Protein AF-A0A9I9CQR6-F1 (afdb_monomer)

Solvent-accessible surface area (backbone atoms only — not comparable to full-atom values): 8183 Å² total; per-residue (Å²): 138,85,86,83,82,83,83,84,74,81,80,78,85,76,52,73,67,58,54,50,56,56,52,61,54,56,58,61,59,56,60,52,54,53,52,55,50,52,52,52,52,52,52,52,52,48,46,52,52,16,49,55,51,38,65,73,75,40,38,93,44,34,47,54,38,38,35,82,87,43,85,82,58,28,51,39,50,75,29,18,51,75,67,74,39,62,50,48,70,45,37,27,48,37,47,27,52,25,56,93,91,46,50,4,33,29,76,82,35,71,62,70,89,48,23,52,90,64,83,64,43,56,72,70,57,42,47,38,39,17,50,35,49,46,55,35,19,79,60,63,40,88,73,100

pLDDT: mean 86.42, std 18.12, range [43.66, 98.88]

Nearest PDB structures (foldseek):
  2dge-assembly1_A  TM=9.936E-01  e=7.779E-15  Arabidopsis thaliana
  2v07-assembly1_A  TM=9.996E-01  e=8.698E-15  Arabidopsis thaliana
  2ce1-assembly1_A  TM=1.000E+00  e=1.700E-14  Arabidopsis thaliana
  6tr1-assembly2_C  TM=9.571E-01  e=1.534E-06  Thermosynechococcus vestitus BP-1
  6tr1-assembly3_E  TM=9.722E-01  e=3.170E-06  Thermosynechococcus vestitus BP-1

Foldseek 3Di:
DDDDDDDDDDDDDDDPVVVVVVVVVVVVVVVVVVVVVVVVVVVVVLLVLLVVLCVVPPCVAQPLQQGPPDPLCGLACNSCVVVVNLDLVSQLVCCQANDDQGAHQHPPHDDPVSHDPDHHDYSVSSSSNSVNSNVCNVVVSPDD

Structure (mmCIF, N/CA/C/O backbone):
data_AF-A0A9I9CQR6-F1
#
_entry.id   AF-A0A9I9CQR6-F1
#
loop_
_ato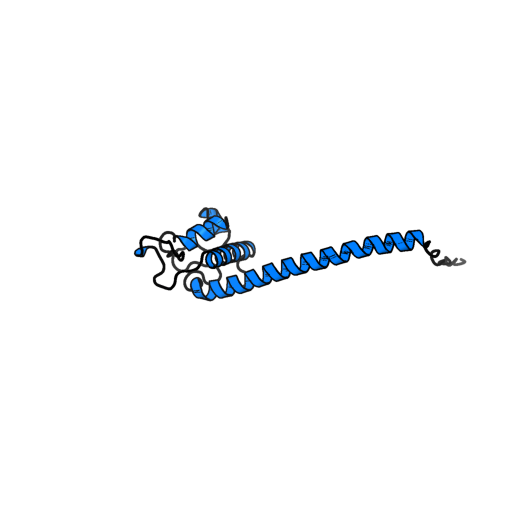m_site.group_PDB
_atom_site.id
_atom_site.type_symbol
_atom_site.label_atom_id
_atom_site.label_alt_id
_atom_site.label_comp_id
_atom_site.label_asym_id
_atom_site.label_entity_id
_atom_site.label_seq_id
_atom_site.pdbx_PDB_ins_code
_atom_site.Cartn_x
_atom_site.Cartn_y
_atom_site.Cartn_z
_atom_site.occupancy
_atom_site.B_iso_or_equiv
_atom_site.auth_seq_id
_atom_site.auth_comp_id
_atom_site.auth_asym_id
_atom_site.auth_atom_id
_atom_site.pdbx_PDB_model_num
ATOM 1 N N . LEU A 1 1 ? 52.864 -5.137 -58.389 1.00 47.22 1 LEU A N 1
ATOM 2 C CA . LEU A 1 1 ? 51.985 -4.360 -57.486 1.00 47.22 1 LEU A CA 1
ATOM 3 C C . LEU A 1 1 ? 52.789 -3.962 -56.247 1.00 47.22 1 LEU A C 1
ATOM 5 O O . LEU A 1 1 ? 53.250 -4.855 -55.551 1.00 47.22 1 LEU A O 1
ATOM 9 N N . ARG A 1 2 ? 53.049 -2.665 -56.019 1.00 43.66 2 ARG A N 1
ATOM 10 C CA . ARG A 1 2 ? 53.732 -2.158 -54.808 1.00 43.66 2 ARG A CA 1
ATOM 11 C C . ARG A 1 2 ? 52.672 -1.743 -53.781 1.00 43.66 2 ARG A C 1
ATOM 13 O O . ARG A 1 2 ? 51.800 -0.951 -54.118 1.00 43.66 2 ARG A O 1
ATOM 20 N N . LEU A 1 3 ? 52.752 -2.277 -52.564 1.00 49.69 3 LEU A N 1
ATOM 21 C CA . LEU A 1 3 ? 51.912 -1.891 -51.427 1.00 49.69 3 LEU A CA 1
ATOM 22 C C . LEU A 1 3 ? 52.499 -0.627 -50.780 1.00 49.69 3 LEU A C 1
ATOM 24 O O . LEU A 1 3 ? 53.641 -0.643 -50.327 1.00 49.69 3 LEU A O 1
ATOM 28 N N . THR A 1 4 ? 51.744 0.470 -50.748 1.00 53.31 4 THR A N 1
ATOM 29 C CA . THR A 1 4 ? 52.083 1.669 -49.967 1.00 53.31 4 THR A CA 1
ATOM 30 C C . THR A 1 4 ? 51.410 1.578 -48.600 1.00 53.31 4 THR A C 1
ATOM 32 O O . THR A 1 4 ? 50.183 1.590 -48.520 1.00 53.31 4 THR A O 1
ATOM 35 N N . HIS A 1 5 ? 52.193 1.487 -47.524 1.00 52.75 5 HIS A N 1
ATOM 36 C CA . HIS A 1 5 ? 51.677 1.610 -46.160 1.00 52.75 5 HIS A CA 1
ATOM 37 C C . HIS A 1 5 ? 51.469 3.091 -45.797 1.00 52.75 5 HIS A C 1
ATOM 39 O O . HIS A 1 5 ? 52.379 3.891 -46.028 1.00 52.75 5 HIS A O 1
ATOM 45 N N . PRO A 1 6 ? 50.319 3.481 -45.214 1.00 51.66 6 PRO A N 1
ATOM 46 C CA . PRO A 1 6 ? 50.132 4.826 -44.686 1.00 51.66 6 PRO A CA 1
ATOM 47 C C . PRO A 1 6 ? 50.901 4.986 -43.368 1.00 51.66 6 PRO A C 1
ATOM 49 O O . PRO A 1 6 ? 50.750 4.199 -42.433 1.00 51.66 6 PRO A O 1
ATOM 52 N N . THR A 1 7 ? 51.734 6.020 -43.288 1.00 57.84 7 THR A N 1
ATOM 53 C CA . THR A 1 7 ? 52.436 6.411 -42.065 1.00 57.84 7 THR A CA 1
ATOM 54 C C . THR A 1 7 ? 51.469 7.136 -41.128 1.00 57.84 7 THR A C 1
ATOM 56 O O . THR A 1 7 ? 51.116 8.296 -41.334 1.00 57.84 7 THR A O 1
ATOM 59 N N . ASN A 1 8 ? 51.032 6.449 -40.072 1.00 48.69 8 ASN A N 1
ATOM 60 C CA . ASN A 1 8 ? 50.253 7.051 -38.992 1.00 48.69 8 ASN A CA 1
ATOM 61 C C . ASN A 1 8 ? 51.148 8.008 -38.190 1.00 48.69 8 ASN A C 1
ATOM 63 O O . ASN A 1 8 ? 52.009 7.570 -37.428 1.00 48.69 8 ASN A O 1
ATOM 67 N N . HIS A 1 9 ? 50.961 9.315 -38.375 1.00 48.59 9 HIS A N 1
ATOM 68 C CA . HIS A 1 9 ? 51.584 10.328 -37.526 1.00 48.59 9 HIS A CA 1
ATOM 69 C C . HIS A 1 9 ? 50.781 10.487 -36.226 1.00 48.59 9 HIS A C 1
ATOM 71 O O . HIS A 1 9 ? 49.551 10.567 -36.279 1.00 48.59 9 HIS A O 1
ATOM 77 N N . PRO A 1 10 ? 51.440 10.564 -35.056 1.00 52.59 10 PRO A N 1
ATOM 78 C CA . PRO A 1 10 ? 50.753 10.860 -33.809 1.00 52.59 10 PRO A CA 1
ATOM 79 C C . PRO A 1 10 ? 50.180 12.289 -33.832 1.00 52.59 10 PRO A C 1
ATOM 81 O O . PRO A 1 10 ? 50.809 13.198 -34.384 1.00 52.59 10 PRO A O 1
ATOM 84 N N . PRO A 1 11 ? 49.000 12.520 -33.228 1.00 58.09 11 PRO A N 1
ATOM 85 C CA . PRO A 1 11 ? 48.399 13.846 -33.182 1.00 58.09 11 PRO A CA 1
ATOM 86 C C . PRO A 1 11 ? 49.268 14.820 -32.376 1.00 58.09 11 PRO A C 1
ATOM 88 O O . PRO A 1 11 ? 49.835 14.469 -31.339 1.00 58.09 11 PRO A O 1
ATOM 91 N N . ALA A 1 12 ? 49.340 16.065 -32.850 1.00 61.25 12 ALA A N 1
ATOM 92 C CA . ALA A 1 12 ? 50.109 17.133 -32.221 1.00 61.25 12 ALA A CA 1
ATOM 93 C C . ALA A 1 12 ? 49.695 17.367 -30.749 1.00 61.25 12 ALA A C 1
ATOM 95 O O . ALA A 1 12 ? 48.508 17.261 -30.407 1.00 61.25 12 ALA A O 1
ATOM 96 N N . PRO A 1 13 ? 50.642 17.721 -29.857 1.00 58.56 13 PRO A N 1
ATOM 97 C CA . PRO A 1 13 ? 50.339 17.976 -28.455 1.00 58.56 13 PRO A CA 1
ATOM 98 C C . PRO A 1 13 ? 49.405 19.186 -28.311 1.00 58.56 13 PRO A C 1
ATOM 100 O O . PRO A 1 13 ? 49.714 20.294 -28.745 1.00 58.56 13 PRO A O 1
ATOM 103 N N . LYS A 1 14 ? 48.245 18.969 -27.678 1.00 62.75 14 LYS A N 1
ATOM 104 C CA . LYS A 1 14 ? 47.241 20.017 -27.430 1.00 62.75 14 LYS A CA 1
ATOM 105 C C . LYS A 1 14 ? 47.836 21.151 -26.587 1.00 62.75 14 LYS A C 1
ATOM 107 O O . LYS A 1 14 ? 48.503 20.897 -25.580 1.00 62.75 14 LYS A O 1
ATOM 112 N N . SER A 1 15 ? 47.537 22.391 -26.972 1.00 60.47 15 SER A N 1
ATOM 113 C CA . SER A 1 15 ? 48.028 23.606 -26.306 1.00 60.47 15 SER A CA 1
ATOM 114 C C . SER A 1 15 ? 47.642 23.666 -24.818 1.00 60.47 15 SER A C 1
ATOM 116 O O . SER A 1 15 ? 46.636 23.090 -24.392 1.00 60.47 15 SER A O 1
ATOM 118 N N . GLN A 1 16 ? 48.411 24.402 -24.003 1.00 66.62 16 GLN A N 1
ATOM 119 C CA . GLN A 1 16 ? 48.109 24.586 -22.572 1.00 66.62 16 GLN A CA 1
ATOM 120 C C . GLN A 1 16 ? 46.698 25.156 -22.326 1.00 66.62 16 GLN A C 1
ATOM 122 O O . GLN A 1 16 ? 46.048 24.773 -21.352 1.00 66.62 16 GLN A O 1
ATOM 127 N N . LYS A 1 17 ? 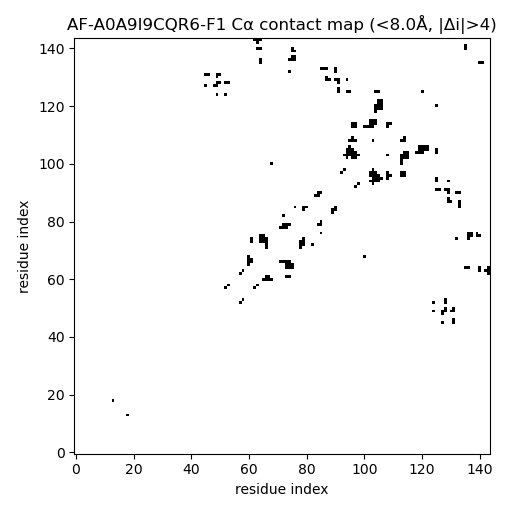46.190 26.008 -23.229 1.00 65.75 17 LYS A N 1
ATOM 128 C CA . LYS A 1 17 ? 44.830 26.565 -23.157 1.00 65.75 17 LYS A CA 1
ATOM 129 C C . LYS A 1 17 ? 43.759 25.492 -23.405 1.00 65.75 17 LYS A C 1
ATOM 131 O O . LYS A 1 17 ? 42.856 25.348 -22.586 1.00 65.75 17 LYS A O 1
ATOM 136 N N . GLN A 1 18 ? 43.934 24.646 -24.427 1.00 58.72 18 GLN A N 1
ATOM 137 C CA . GLN A 1 18 ? 43.050 23.493 -24.679 1.00 58.72 18 GLN A CA 1
ATOM 138 C C . GLN A 1 18 ? 43.095 22.448 -23.557 1.00 58.72 18 GLN A C 1
ATOM 140 O O . GLN A 1 18 ? 42.084 21.816 -23.257 1.00 58.72 18 GLN A O 1
ATOM 145 N N . ARG A 1 19 ? 44.249 22.264 -22.903 1.00 58.41 19 ARG A N 1
ATOM 146 C CA . ARG A 1 19 ? 44.371 21.381 -21.731 1.00 58.41 19 ARG A CA 1
ATOM 147 C C . ARG A 1 19 ? 43.596 21.908 -20.518 1.00 58.41 19 ARG A C 1
ATOM 149 O O . ARG A 1 19 ? 43.051 21.103 -19.767 1.00 58.41 19 ARG A O 1
ATOM 156 N N . ARG A 1 20 ? 43.530 23.231 -20.325 1.00 60.09 20 ARG A N 1
ATOM 157 C CA . ARG A 1 20 ? 42.743 23.859 -19.247 1.00 60.09 20 ARG A CA 1
ATOM 158 C C . ARG A 1 20 ? 41.234 23.762 -19.491 1.00 60.09 20 ARG A C 1
ATOM 160 O O . ARG A 1 20 ? 40.509 23.433 -18.557 1.00 60.09 20 ARG A O 1
ATOM 167 N N . GLU A 1 21 ? 40.775 23.957 -20.726 1.00 54.81 21 GLU A N 1
ATOM 168 C CA . GLU A 1 21 ? 39.355 23.805 -21.090 1.00 54.81 21 GLU A CA 1
ATOM 169 C C . GLU A 1 21 ? 38.859 22.353 -20.989 1.00 54.81 21 GLU A C 1
ATOM 171 O O . GLU A 1 21 ? 37.752 22.126 -20.503 1.00 54.81 21 GLU A O 1
ATOM 176 N N . LEU A 1 22 ? 39.678 21.356 -21.360 1.00 55.91 22 LEU A N 1
ATOM 177 C CA . LEU A 1 22 ? 39.333 19.939 -21.156 1.00 55.91 22 LEU A CA 1
ATOM 178 C C . LEU A 1 22 ? 39.236 19.565 -19.666 1.00 55.91 22 LEU A C 1
ATOM 180 O O . LEU A 1 22 ? 38.364 18.784 -19.299 1.00 55.91 22 LEU A O 1
ATOM 184 N N . ARG A 1 23 ? 40.089 20.137 -18.802 1.00 56.31 23 ARG A N 1
ATOM 185 C CA . ARG A 1 23 ? 40.026 19.909 -17.345 1.00 56.31 23 ARG A CA 1
ATOM 186 C C . ARG A 1 23 ? 38.784 20.530 -16.700 1.00 56.31 23 ARG A C 1
ATOM 188 O O . ARG A 1 23 ? 38.200 19.903 -15.834 1.00 56.31 23 ARG A O 1
ATOM 195 N N . HIS A 1 24 ? 38.356 21.721 -17.127 1.00 50.12 24 HIS A N 1
ATOM 196 C CA . HIS A 1 24 ? 37.123 22.340 -16.609 1.00 50.12 24 HIS A CA 1
ATOM 197 C C . HIS A 1 24 ? 35.845 21.628 -17.070 1.00 50.12 24 HIS A C 1
ATOM 199 O O . HIS A 1 24 ? 34.846 21.663 -16.360 1.00 50.12 24 HIS A O 1
ATOM 205 N N . ARG A 1 25 ? 35.857 20.988 -18.248 1.00 54.00 25 ARG A N 1
ATOM 206 C CA . ARG A 1 25 ? 34.730 20.156 -18.693 1.00 54.00 25 ARG A CA 1
ATOM 207 C C . ARG A 1 25 ? 34.599 18.881 -17.854 1.00 54.00 25 ARG A C 1
ATOM 209 O O . ARG A 1 25 ? 33.497 18.618 -17.412 1.00 54.00 25 ARG A O 1
ATOM 216 N N . GLY A 1 26 ? 35.705 18.198 -17.541 1.00 47.97 26 GLY A N 1
ATOM 217 C CA . GLY A 1 26 ? 35.675 16.961 -16.747 1.00 47.97 26 GLY A CA 1
ATOM 218 C C . GLY A 1 26 ? 35.287 17.120 -15.269 1.00 47.97 26 GLY A C 1
ATOM 219 O O . GLY A 1 26 ? 34.770 16.179 -14.691 1.00 47.97 26 GLY A O 1
ATOM 220 N N . ILE A 1 27 ? 35.479 18.296 -14.653 1.00 50.56 27 ILE A N 1
ATOM 221 C CA . ILE A 1 27 ? 35.089 18.520 -13.243 1.00 50.56 27 ILE A CA 1
ATOM 222 C C . ILE A 1 27 ? 33.560 18.612 -13.073 1.00 50.56 27 ILE A C 1
ATOM 224 O O . ILE A 1 27 ? 33.041 18.231 -12.032 1.00 50.56 27 ILE A O 1
ATOM 228 N N . ARG A 1 28 ? 32.822 19.067 -14.096 1.00 53.34 28 ARG A N 1
ATOM 229 C CA . ARG A 1 28 ? 31.353 19.182 -14.022 1.00 53.34 28 ARG A CA 1
ATOM 230 C C . ARG A 1 28 ? 30.625 17.841 -14.137 1.00 53.34 28 ARG A C 1
ATOM 232 O O . ARG A 1 28 ? 29.498 17.744 -13.678 1.00 53.34 28 ARG A O 1
ATOM 239 N N . ASP A 1 29 ? 31.270 16.829 -14.710 1.00 52.22 29 ASP A N 1
ATOM 240 C CA . ASP A 1 29 ? 30.678 15.500 -14.900 1.00 52.22 29 ASP A CA 1
ATOM 241 C C . ASP A 1 29 ? 30.744 14.640 -13.612 1.00 52.22 29 ASP A C 1
ATOM 243 O O . ASP A 1 29 ? 29.971 13.699 -13.443 1.00 52.22 29 ASP A O 1
ATOM 247 N N . GLU A 1 30 ? 31.643 14.964 -12.672 1.00 51.22 30 GLU A N 1
ATOM 248 C CA . GLU A 1 30 ? 31.910 14.153 -11.468 1.00 51.22 30 GLU A CA 1
ATOM 249 C C . GLU A 1 30 ? 31.033 14.549 -10.257 1.00 51.22 30 GLU A C 1
ATOM 251 O O . GLU A 1 30 ? 30.645 13.696 -9.450 1.00 51.22 30 GLU A O 1
ATOM 256 N N . GLU A 1 31 ? 30.641 15.825 -10.159 1.00 53.47 31 GLU A N 1
ATOM 257 C CA . GLU A 1 31 ? 29.689 16.305 -9.141 1.00 53.47 31 GLU A CA 1
ATOM 258 C C . GLU A 1 31 ? 28.248 15.838 -9.425 1.00 53.47 31 GLU A C 1
ATOM 260 O O . GLU A 1 31 ? 27.516 15.480 -8.499 1.00 53.47 31 GLU A O 1
ATOM 265 N N . ASP A 1 32 ? 27.861 15.744 -10.701 1.00 61.50 32 ASP A N 1
ATOM 266 C CA . ASP A 1 32 ? 26.522 15.310 -11.129 1.00 61.50 32 ASP A CA 1
ATOM 267 C C . ASP A 1 32 ? 26.313 13.796 -10.907 1.00 61.50 32 ASP A C 1
ATOM 269 O O . ASP A 1 32 ? 25.289 13.350 -10.383 1.00 61.50 32 ASP A O 1
ATOM 273 N N . ALA A 1 33 ? 27.349 12.989 -11.168 1.00 63.31 33 ALA A N 1
ATOM 274 C CA . ALA A 1 33 ? 27.343 11.551 -10.891 1.00 63.31 33 ALA A CA 1
ATOM 275 C C . ALA A 1 33 ? 27.247 11.227 -9.386 1.00 63.31 33 ALA A C 1
ATOM 277 O O . ALA A 1 33 ? 26.627 10.232 -8.995 1.00 63.31 33 ALA A O 1
ATOM 278 N N . THR A 1 34 ? 27.832 12.069 -8.528 1.00 76.31 34 THR A N 1
ATOM 279 C CA . THR A 1 34 ? 27.760 11.916 -7.065 1.00 76.31 34 THR A CA 1
ATOM 280 C C . THR A 1 34 ? 26.350 12.211 -6.542 1.00 76.31 34 THR A C 1
ATOM 282 O O . THR A 1 34 ? 25.837 11.471 -5.698 1.00 76.31 34 THR A O 1
ATOM 285 N N . SER A 1 35 ? 25.693 13.238 -7.087 1.00 80.88 35 SER A N 1
ATOM 286 C CA . SER A 1 35 ? 24.308 13.599 -6.756 1.00 80.88 35 SER A CA 1
ATOM 287 C C . SER A 1 35 ? 23.310 12.521 -7.194 1.00 80.88 35 SER A C 1
ATOM 289 O O . SER A 1 35 ? 22.504 12.045 -6.387 1.00 80.88 35 SER A O 1
ATOM 291 N N . LEU A 1 36 ? 23.430 12.041 -8.438 1.00 79.00 36 LEU A N 1
ATOM 292 C CA . LEU A 1 36 ? 22.563 10.993 -8.982 1.00 79.00 36 LEU A CA 1
ATOM 293 C C . LEU A 1 36 ? 22.668 9.688 -8.178 1.00 79.00 36 LEU A C 1
ATOM 295 O O . LEU A 1 36 ? 21.671 9.018 -7.917 1.00 79.00 36 LEU A O 1
ATOM 299 N N . ARG A 1 37 ? 23.875 9.343 -7.718 1.00 86.69 37 ARG A N 1
ATOM 300 C CA . ARG A 1 37 ? 24.106 8.151 -6.897 1.00 86.69 37 ARG A CA 1
ATOM 301 C C . ARG A 1 37 ? 23.479 8.259 -5.507 1.00 86.69 37 ARG A C 1
ATOM 303 O O . ARG A 1 37 ? 22.975 7.261 -5.006 1.00 86.69 37 ARG A O 1
ATOM 310 N N . CYS A 1 38 ? 23.476 9.444 -4.900 1.00 86.19 38 CYS A N 1
ATOM 311 C CA . CYS A 1 38 ? 22.802 9.671 -3.621 1.00 86.19 38 CYS A CA 1
ATOM 312 C C . CYS A 1 38 ? 21.278 9.503 -3.752 1.00 86.19 38 CYS A C 1
ATOM 314 O O . CYS A 1 38 ? 20.663 8.840 -2.918 1.00 86.19 38 CYS A O 1
ATOM 316 N N . LEU A 1 39 ? 20.689 10.026 -4.837 1.00 84.44 39 LEU A N 1
ATOM 317 C CA . LEU A 1 39 ? 19.257 9.889 -5.121 1.00 84.44 39 LEU A CA 1
ATOM 318 C C . LEU A 1 39 ? 18.845 8.418 -5.276 1.00 84.44 39 LEU A C 1
ATOM 320 O O . LEU A 1 39 ? 17.890 7.978 -4.642 1.00 84.44 39 LEU A O 1
ATOM 324 N N . VAL A 1 40 ? 19.602 7.648 -6.062 1.00 86.31 40 VAL A N 1
ATOM 325 C CA . VAL A 1 40 ? 19.337 6.214 -6.258 1.00 86.31 40 VAL A CA 1
ATOM 326 C C . VAL A 1 40 ? 19.429 5.456 -4.933 1.00 86.31 40 VAL A C 1
ATOM 328 O O . VAL A 1 40 ? 18.558 4.648 -4.637 1.00 86.31 40 VAL A O 1
ATOM 331 N N . LEU A 1 41 ? 20.440 5.738 -4.103 1.00 87.50 41 LEU A N 1
ATOM 332 C CA . LEU A 1 41 ? 20.581 5.098 -2.788 1.00 87.50 41 LEU A CA 1
ATOM 333 C C . LEU A 1 41 ? 19.425 5.439 -1.835 1.00 87.50 41 LEU A C 1
ATOM 335 O O . LEU A 1 41 ? 18.997 4.591 -1.048 1.00 87.50 41 LEU A O 1
ATOM 339 N N . ALA A 1 42 ? 18.924 6.674 -1.883 1.00 86.44 42 ALA A N 1
ATOM 340 C CA . ALA A 1 42 ? 17.770 7.080 -1.091 1.00 86.44 42 ALA A CA 1
ATOM 341 C C . ALA A 1 42 ? 16.513 6.311 -1.526 1.00 86.44 42 ALA A C 1
ATOM 343 O O . ALA A 1 42 ? 15.853 5.708 -0.682 1.00 86.44 42 ALA A O 1
ATOM 344 N N . GLU A 1 43 ? 16.241 6.242 -2.831 1.00 87.25 43 GLU A N 1
ATOM 345 C CA . GLU A 1 43 ? 15.092 5.509 -3.372 1.00 87.25 43 GLU A CA 1
ATOM 346 C C . GLU A 1 43 ? 15.176 4.005 -3.072 1.00 87.25 43 GLU A C 1
ATOM 348 O O . GLU A 1 43 ? 14.186 3.408 -2.650 1.00 87.25 43 GLU A O 1
ATOM 353 N N . THR A 1 44 ? 16.353 3.380 -3.209 1.00 89.75 44 THR A N 1
ATOM 354 C CA . THR A 1 44 ? 16.519 1.960 -2.853 1.00 89.75 44 THR A CA 1
ATOM 355 C C . THR A 1 44 ? 16.241 1.725 -1.374 1.00 89.75 44 THR A C 1
ATOM 357 O O . THR A 1 44 ? 15.545 0.776 -1.026 1.00 89.75 44 THR A O 1
ATOM 360 N N . THR A 1 45 ? 16.717 2.622 -0.509 1.00 92.19 45 THR A N 1
ATOM 361 C CA . THR A 1 45 ? 16.477 2.540 0.936 1.00 92.19 45 THR A CA 1
ATOM 362 C C . THR A 1 45 ? 14.987 2.683 1.264 1.00 92.19 45 THR A C 1
ATOM 364 O O . THR A 1 45 ? 14.477 1.994 2.147 1.00 92.19 45 THR A O 1
ATOM 367 N N . GLU A 1 46 ? 14.267 3.567 0.572 1.00 91.50 46 GLU A N 1
ATOM 368 C CA . GLU A 1 46 ? 12.816 3.706 0.725 1.00 91.50 46 GLU A CA 1
ATOM 369 C C . GLU A 1 46 ? 12.073 2.452 0.253 1.00 91.50 46 GLU A C 1
ATOM 371 O O . GLU A 1 46 ? 11.195 1.969 0.964 1.00 91.50 46 GLU A O 1
ATOM 376 N N . ILE A 1 47 ? 12.451 1.873 -0.890 1.00 92.81 47 ILE A N 1
ATOM 377 C CA . ILE A 1 47 ? 11.852 0.626 -1.390 1.00 92.81 47 ILE A CA 1
ATOM 378 C C . ILE A 1 47 ? 12.078 -0.524 -0.397 1.00 92.81 47 ILE A C 1
ATOM 380 O O . ILE A 1 47 ? 11.143 -1.271 -0.114 1.00 92.81 47 ILE A O 1
ATOM 384 N N . GLU A 1 48 ? 13.280 -0.655 0.169 1.00 94.94 48 GLU A N 1
ATOM 385 C CA . GLU A 1 48 ? 13.599 -1.682 1.172 1.00 94.94 48 GLU A CA 1
ATOM 386 C C . GLU A 1 48 ? 12.763 -1.522 2.447 1.00 94.94 48 GLU A C 1
ATOM 388 O O . GLU A 1 48 ? 12.160 -2.486 2.927 1.00 94.94 48 GLU A O 1
ATOM 393 N N . ARG A 1 49 ? 12.679 -0.298 2.986 1.00 96.88 49 ARG A N 1
ATOM 394 C CA . ARG A 1 49 ? 11.859 -0.011 4.174 1.00 96.88 49 ARG A CA 1
ATOM 395 C C . ARG A 1 49 ? 10.371 -0.212 3.894 1.00 96.88 49 ARG A C 1
ATOM 397 O O . ARG A 1 49 ? 9.675 -0.792 4.724 1.00 96.88 49 ARG A O 1
ATOM 404 N N . GLY A 1 50 ? 9.897 0.236 2.733 1.00 97.31 50 GLY A N 1
ATOM 405 C CA . GLY A 1 50 ? 8.517 0.057 2.290 1.00 97.31 50 GLY A CA 1
ATOM 406 C C . GLY A 1 50 ? 8.157 -1.417 2.151 1.00 97.31 50 GLY A C 1
ATOM 407 O O . GLY A 1 50 ? 7.116 -1.833 2.648 1.00 97.31 50 GLY A O 1
ATOM 408 N N . GLY A 1 51 ? 9.055 -2.226 1.584 1.00 97.31 51 GLY A N 1
ATOM 409 C CA . GLY A 1 51 ? 8.883 -3.674 1.485 1.00 97.31 51 GLY A CA 1
ATOM 410 C C . GLY A 1 51 ? 8.848 -4.367 2.846 1.00 97.31 51 GLY A C 1
ATOM 411 O O . GLY A 1 51 ? 7.970 -5.192 3.090 1.00 97.31 51 GLY A O 1
ATOM 412 N N . ALA A 1 52 ? 9.744 -4.003 3.768 1.00 97.62 52 ALA A N 1
ATOM 413 C CA . ALA A 1 52 ? 9.729 -4.542 5.129 1.00 97.62 52 ALA A CA 1
ATOM 414 C C . ALA A 1 52 ? 8.418 -4.211 5.865 1.00 97.62 52 ALA A C 1
ATOM 416 O O . ALA A 1 52 ? 7.813 -5.087 6.486 1.00 97.62 52 ALA A O 1
ATOM 417 N N . LEU A 1 53 ? 7.947 -2.968 5.747 1.00 97.94 53 LEU A N 1
ATOM 418 C CA . LEU A 1 53 ? 6.690 -2.530 6.349 1.00 97.94 53 LEU A CA 1
ATOM 419 C C . LEU A 1 53 ? 5.473 -3.208 5.696 1.00 97.94 53 LEU A C 1
ATOM 421 O O . LEU A 1 53 ? 4.557 -3.644 6.395 1.00 97.94 53 LEU A O 1
ATOM 425 N N . PHE A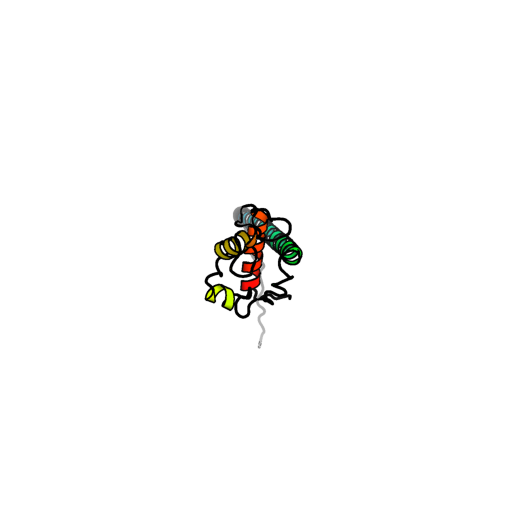 1 54 ? 5.482 -3.370 4.371 1.00 98.38 54 PHE A N 1
ATOM 426 C CA . PHE A 1 54 ? 4.439 -4.085 3.631 1.00 98.38 54 PHE A CA 1
ATOM 427 C C . PHE A 1 54 ? 4.352 -5.555 4.066 1.00 98.38 54 PHE A C 1
ATOM 429 O O . PHE A 1 54 ? 3.259 -6.060 4.331 1.00 98.38 54 PHE A O 1
ATOM 436 N N . ASN A 1 55 ? 5.499 -6.216 4.244 1.00 97.06 55 ASN A N 1
ATOM 437 C CA . ASN A 1 55 ? 5.582 -7.582 4.770 1.00 97.06 55 ASN A CA 1
ATOM 438 C C . ASN A 1 55 ? 5.044 -7.711 6.198 1.00 97.06 55 ASN A C 1
ATOM 440 O O . ASN A 1 55 ? 4.520 -8.755 6.572 1.00 97.06 55 ASN A O 1
ATOM 444 N N . GLN A 1 56 ? 5.141 -6.661 7.008 1.00 96.75 56 GLN A N 1
ATOM 445 C CA . GLN A 1 56 ? 4.605 -6.683 8.364 1.00 96.75 56 GLN A CA 1
ATOM 446 C C . GLN A 1 56 ? 3.089 -6.444 8.405 1.00 96.75 56 GLN A C 1
ATOM 448 O O . GLN A 1 56 ? 2.397 -7.039 9.234 1.00 96.75 56 GLN A O 1
ATOM 453 N N . ALA A 1 57 ? 2.571 -5.555 7.554 1.00 97.62 57 ALA A N 1
ATOM 454 C CA . ALA A 1 57 ? 1.217 -5.017 7.700 1.00 97.62 57 ALA A CA 1
ATOM 455 C C . ALA A 1 57 ? 0.210 -5.497 6.639 1.00 97.62 57 ALA A C 1
ATOM 457 O O . ALA A 1 57 ? -0.993 -5.500 6.906 1.00 97.62 57 ALA A O 1
ATOM 458 N N . CYS A 1 58 ? 0.666 -5.880 5.444 1.00 98.31 58 CYS A N 1
ATOM 459 C CA . CYS A 1 58 ? -0.191 -5.962 4.255 1.00 98.31 58 CYS A CA 1
ATOM 460 C C . CYS A 1 58 ? -0.296 -7.372 3.659 1.00 98.31 58 CYS A C 1
ATOM 462 O O . CYS A 1 58 ? -1.360 -7.733 3.145 1.00 98.31 58 CYS A O 1
ATOM 464 N N . ILE A 1 59 ? 0.758 -8.191 3.752 1.00 97.38 59 ILE A N 1
ATOM 465 C CA . ILE A 1 59 ? 0.822 -9.505 3.073 1.00 97.38 59 ILE A CA 1
ATOM 466 C C . ILE A 1 59 ? -0.254 -10.488 3.532 1.00 97.38 59 ILE A C 1
ATOM 468 O O . ILE A 1 59 ? -0.669 -11.346 2.765 1.00 97.38 59 ILE A O 1
ATOM 472 N N . GLY A 1 60 ? -0.799 -10.317 4.740 1.00 97.06 60 GLY A N 1
ATOM 473 C CA . GLY A 1 60 ? -1.913 -11.142 5.211 1.00 97.06 60 GLY A CA 1
ATOM 474 C C . GLY A 1 60 ? -3.149 -11.071 4.305 1.00 97.06 60 GLY A C 1
ATOM 475 O O . GLY A 1 60 ? -3.988 -11.963 4.365 1.00 97.06 60 GLY A O 1
ATOM 476 N N . CYS A 1 61 ? -3.278 -10.029 3.476 1.00 98.50 61 CYS A N 1
ATOM 477 C CA . CYS A 1 61 ? -4.329 -9.913 2.462 1.00 98.50 61 CYS A CA 1
ATOM 478 C C . CYS A 1 61 ? -3.795 -9.715 1.036 1.00 98.50 61 CYS A C 1
ATOM 480 O O . CYS A 1 61 ? -4.468 -10.125 0.088 1.00 98.50 61 CYS A O 1
ATOM 482 N N . HIS A 1 62 ? -2.625 -9.088 0.891 1.00 98.50 62 HIS A N 1
ATOM 483 C CA . HIS A 1 62 ? -2.070 -8.607 -0.378 1.00 9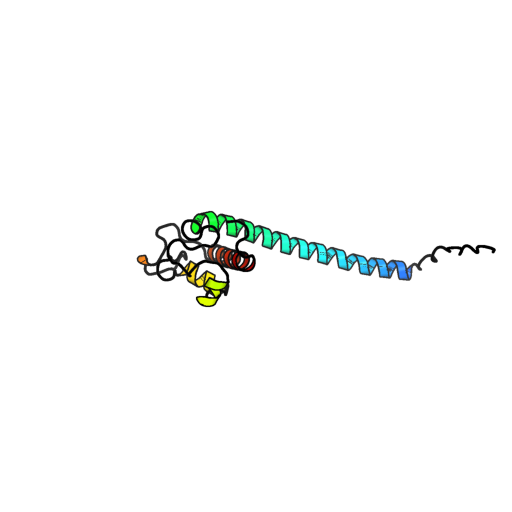8.50 62 HIS A CA 1
ATOM 484 C C . HIS A 1 62 ? -0.723 -9.245 -0.743 1.00 98.50 62 HIS A C 1
ATOM 486 O O . HIS A 1 62 ? 0.130 -8.601 -1.353 1.00 98.50 62 HIS A O 1
ATOM 492 N N . ASP A 1 63 ? -0.527 -10.503 -0.355 1.00 97.19 63 ASP A N 1
ATOM 493 C CA . ASP A 1 63 ? 0.651 -11.289 -0.724 1.00 97.19 63 ASP A CA 1
ATOM 494 C C . ASP A 1 63 ? 0.894 -11.275 -2.243 1.00 97.19 63 ASP A C 1
ATOM 496 O O . ASP A 1 63 ? -0.058 -11.386 -3.027 1.00 97.19 63 ASP A O 1
ATOM 500 N N . GLY A 1 64 ? 2.143 -11.052 -2.658 1.00 96.50 64 GLY A N 1
ATOM 501 C CA . GLY A 1 64 ? 2.528 -10.883 -4.066 1.00 96.50 64 GLY A CA 1
ATOM 502 C C . GLY A 1 64 ? 1.716 -9.857 -4.871 1.00 96.50 64 GLY A C 1
ATOM 503 O O . GLY A 1 64 ? 1.566 -10.006 -6.082 1.00 96.50 64 GLY A O 1
ATOM 504 N N . GLY A 1 65 ? 1.134 -8.847 -4.214 1.00 98.06 65 GLY A N 1
ATOM 505 C CA . GLY A 1 65 ? 0.267 -7.851 -4.853 1.00 98.06 65 GLY A CA 1
ATOM 506 C C . GLY A 1 65 ? -1.170 -8.318 -5.094 1.00 98.06 65 GLY A C 1
ATOM 507 O O . GLY A 1 65 ? -1.964 -7.592 -5.692 1.00 98.06 65 GLY A O 1
ATOM 508 N N . GLY A 1 66 ? -1.541 -9.514 -4.637 1.00 98.31 66 GLY A N 1
ATOM 509 C CA . GLY A 1 66 ? -2.881 -10.072 -4.784 1.00 98.31 66 GLY A CA 1
ATOM 510 C C . GLY A 1 66 ? -3.938 -9.415 -3.889 1.00 98.31 66 GLY A C 1
ATOM 511 O O . GLY A 1 66 ? -3.748 -8.350 -3.303 1.00 98.31 66 GLY A O 1
ATOM 512 N N . ASN A 1 67 ? -5.100 -10.062 -3.794 1.00 98.56 67 ASN A N 1
ATOM 513 C CA . ASN A 1 67 ? -6.123 -9.753 -2.795 1.00 98.56 67 ASN A CA 1
ATOM 514 C C . ASN A 1 67 ? -6.943 -11.014 -2.494 1.00 98.56 67 ASN A C 1
ATOM 516 O O . ASN A 1 67 ? -7.805 -11.403 -3.285 1.00 98.56 67 ASN A O 1
ATOM 520 N N . ILE A 1 68 ? -6.692 -11.647 -1.347 1.00 98.19 68 ILE A N 1
ATOM 521 C CA . ILE A 1 68 ? -7.378 -12.898 -0.967 1.00 98.19 68 ILE A CA 1
ATOM 522 C C . ILE A 1 68 ? -8.843 -12.680 -0.556 1.00 98.19 68 ILE A C 1
ATOM 524 O O . ILE A 1 68 ? -9.623 -13.627 -0.480 1.00 98.19 68 ILE A O 1
ATOM 528 N N . ILE A 1 69 ? -9.223 -11.436 -0.256 1.00 98.00 69 ILE A N 1
ATOM 529 C CA . ILE A 1 69 ? -10.539 -11.083 0.281 1.00 98.00 69 ILE A CA 1
ATOM 530 C C . ILE A 1 69 ? -11.505 -10.713 -0.846 1.00 98.00 69 ILE A C 1
ATOM 532 O O . ILE A 1 69 ? -12.680 -11.099 -0.809 1.00 98.00 69 ILE A O 1
ATOM 536 N N . GLN A 1 70 ? -11.043 -9.942 -1.832 1.00 97.25 70 GLN A N 1
ATOM 537 C CA . GLN A 1 70 ? -11.867 -9.383 -2.899 1.00 97.25 70 GLN A CA 1
ATOM 538 C C . GLN A 1 70 ? -11.213 -9.555 -4.280 1.00 97.25 70 GLN A C 1
ATOM 540 O O . GLN A 1 70 ? -10.302 -8.799 -4.626 1.00 97.25 70 GLN A O 1
ATOM 545 N N . PRO A 1 71 ? -11.723 -10.486 -5.108 1.00 96.62 71 PRO A N 1
ATOM 546 C CA . PRO A 1 71 ? -11.320 -10.598 -6.506 1.00 96.62 71 PRO A CA 1
ATOM 547 C C . PRO A 1 71 ? -11.532 -9.284 -7.272 1.00 96.62 71 PRO A C 1
ATOM 549 O O . PRO A 1 71 ? -12.532 -8.594 -7.069 1.00 96.62 71 PRO A O 1
ATOM 552 N N . GLY A 1 72 ? -10.593 -8.943 -8.157 1.00 97.50 72 GLY A N 1
ATOM 553 C CA . GLY A 1 72 ? -10.641 -7.721 -8.968 1.00 97.50 72 GLY A CA 1
ATOM 554 C C . GLY A 1 72 ? -10.307 -6.423 -8.217 1.00 97.50 72 GLY A C 1
ATOM 555 O O . GLY A 1 72 ? -10.537 -5.339 -8.762 1.00 97.50 72 GLY A O 1
ATOM 556 N N . ALA A 1 73 ? -9.802 -6.525 -6.985 1.00 98.44 73 ALA A N 1
ATOM 557 C CA . ALA A 1 73 ? -9.257 -5.421 -6.196 1.00 98.44 73 ALA A CA 1
ATOM 558 C C . ALA A 1 73 ? -7.822 -5.735 -5.730 1.00 98.44 73 ALA A C 1
ATOM 560 O O . ALA A 1 73 ? -7.481 -5.534 -4.562 1.00 98.44 73 ALA A O 1
ATOM 561 N N . THR A 1 74 ? -7.008 -6.306 -6.620 1.00 98.69 74 THR A N 1
ATOM 562 C CA . THR A 1 74 ? -5.578 -6.536 -6.371 1.00 98.69 74 THR A CA 1
ATOM 563 C C . THR A 1 74 ? -4.784 -5.227 -6.426 1.00 98.69 74 THR A C 1
ATOM 565 O O . THR A 1 74 ? -5.323 -4.173 -6.767 1.00 98.69 74 THR A O 1
ATOM 568 N N . LEU A 1 75 ? -3.499 -5.292 -6.081 1.00 98.62 75 LEU A N 1
ATOM 569 C CA . LEU A 1 75 ? -2.558 -4.175 -6.167 1.00 98.62 75 LEU A CA 1
ATOM 570 C C . LEU A 1 75 ? -1.790 -4.150 -7.503 1.00 98.62 75 LEU A C 1
ATOM 572 O O . LEU A 1 75 ? -0.765 -3.479 -7.611 1.00 98.62 75 LEU A O 1
ATOM 576 N N . PHE A 1 76 ? -2.246 -4.887 -8.519 1.00 98.44 76 PHE A N 1
ATOM 577 C CA . PHE A 1 76 ? -1.722 -4.789 -9.885 1.00 98.44 76 PHE A CA 1
ATOM 578 C C . PHE A 1 76 ? -2.309 -3.564 -10.600 1.00 98.44 76 PHE A C 1
ATOM 580 O O . PHE A 1 76 ? -3.473 -3.220 -10.380 1.00 98.44 76 PHE A O 1
ATOM 587 N N . SER A 1 77 ? -1.542 -2.935 -11.501 1.00 98.44 77 SER A N 1
ATOM 588 C CA . SER A 1 77 ? -1.936 -1.675 -12.159 1.00 98.44 77 SER A CA 1
ATOM 589 C C . SER A 1 77 ? -3.311 -1.733 -12.825 1.00 98.44 77 SER A C 1
ATOM 591 O O . SER A 1 77 ? -4.111 -0.824 -12.650 1.00 98.44 77 SER A O 1
ATOM 593 N N . SER A 1 78 ? -3.647 -2.839 -13.496 1.00 98.25 78 SER A N 1
ATOM 594 C CA . SER A 1 78 ? -4.947 -3.003 -14.161 1.00 98.25 78 SER A CA 1
ATOM 595 C C . SER A 1 78 ? -6.145 -2.968 -13.203 1.00 98.25 78 SER A C 1
ATOM 597 O O . SER A 1 78 ? -7.233 -2.524 -13.579 1.00 98.25 78 SER A O 1
ATOM 599 N N . ASP A 1 79 ? -5.976 -3.446 -11.969 1.00 98.75 79 ASP A N 1
ATOM 600 C CA . ASP A 1 79 ? -7.004 -3.393 -10.932 1.00 98.75 79 ASP A CA 1
ATOM 601 C C . ASP A 1 79 ? -7.025 -2.030 -10.244 1.00 98.75 79 ASP A C 1
ATOM 603 O O . ASP A 1 79 ? -8.112 -1.515 -9.978 1.00 98.75 79 ASP A O 1
ATOM 607 N N . LEU A 1 80 ? -5.863 -1.428 -9.989 1.00 98.69 80 LEU A N 1
ATOM 608 C CA . LEU A 1 80 ? -5.772 -0.085 -9.417 1.00 98.69 80 LEU A CA 1
ATOM 609 C C . LEU A 1 80 ? -6.429 0.951 -10.339 1.00 98.69 80 LEU A C 1
ATOM 611 O O . LEU A 1 80 ? -7.336 1.653 -9.895 1.00 98.69 80 LEU A O 1
ATOM 615 N N . GLU A 1 81 ? -6.079 0.977 -11.625 1.00 98.62 81 GLU A N 1
ATOM 616 C CA . GLU A 1 81 ? -6.659 1.884 -12.630 1.00 98.62 81 GLU A CA 1
ATOM 617 C C . GLU A 1 81 ? -8.176 1.704 -12.736 1.00 98.62 81 GLU A C 1
ATOM 619 O O . GLU A 1 81 ? -8.946 2.661 -12.632 1.00 98.62 81 GLU A O 1
ATOM 624 N N . ARG A 1 82 ? -8.640 0.453 -12.863 1.00 98.56 82 ARG A N 1
ATOM 625 C CA . ARG A 1 82 ? -10.074 0.146 -12.974 1.00 98.56 82 ARG A CA 1
ATOM 626 C C . ARG A 1 82 ? -10.870 0.596 -11.749 1.00 98.56 82 ARG A C 1
ATOM 628 O O . ARG A 1 82 ? -12.047 0.931 -11.874 1.00 98.56 82 ARG A O 1
ATOM 635 N N . ASN A 1 83 ? -10.247 0.588 -10.573 1.00 98.00 83 ASN A N 1
ATOM 636 C CA . ASN A 1 83 ? -10.868 0.999 -9.316 1.00 98.00 83 ASN A CA 1
ATOM 637 C C . ASN A 1 83 ? -10.597 2.470 -8.951 1.00 98.00 83 ASN A C 1
ATOM 639 O O . ASN A 1 83 ? -11.012 2.893 -7.862 1.00 98.00 83 ASN A O 1
ATOM 643 N N . GLY A 1 84 ? -9.927 3.221 -9.835 1.00 98.00 84 GLY A N 1
ATOM 644 C CA . GLY A 1 84 ? -9.534 4.614 -9.633 1.00 98.00 84 GLY A CA 1
ATOM 645 C C . GLY A 1 84 ? -8.616 4.793 -8.429 1.00 98.00 84 GLY A C 1
ATOM 646 O O . GLY A 1 84 ? -8.880 5.672 -7.622 1.00 98.00 84 GLY A O 1
ATOM 647 N N . ALA A 1 85 ? -7.636 3.902 -8.266 1.00 98.00 85 ALA A N 1
ATOM 648 C CA . ALA A 1 85 ? -6.695 3.823 -7.147 1.00 98.00 85 ALA A CA 1
ATOM 649 C C . ALA A 1 85 ? -5.225 3.722 -7.598 1.00 98.00 85 ALA A C 1
ATOM 651 O O . ALA A 1 85 ? -4.382 3.234 -6.853 1.00 98.00 85 ALA A O 1
ATOM 652 N N . ASP A 1 86 ? -4.921 4.136 -8.825 1.00 97.19 86 ASP A N 1
ATOM 653 C CA . ASP A 1 86 ? -3.588 4.099 -9.435 1.00 97.19 86 ASP A CA 1
ATOM 654 C C . ASP A 1 86 ? -2.693 5.284 -9.040 1.00 97.19 86 ASP A C 1
ATOM 656 O O . ASP A 1 86 ? -1.472 5.190 -9.148 1.00 97.19 86 ASP A O 1
ATOM 660 N N . ALA A 1 87 ? -3.268 6.381 -8.542 1.00 98.44 87 ALA A N 1
ATOM 661 C CA . ALA A 1 87 ? -2.505 7.495 -7.982 1.00 98.44 87 ALA A CA 1
ATOM 662 C C . ALA A 1 87 ? -1.954 7.161 -6.583 1.00 98.44 87 ALA A C 1
ATOM 664 O O . ALA A 1 87 ? -2.669 6.612 -5.741 1.00 98.44 87 ALA A O 1
ATOM 665 N N . GLU A 1 88 ? -0.708 7.554 -6.299 1.00 98.25 88 GLU A N 1
ATOM 666 C CA . GLU A 1 88 ? -0.065 7.337 -4.993 1.00 98.25 88 GLU A CA 1
ATOM 667 C C . GLU A 1 88 ? -0.889 7.945 -3.847 1.00 98.25 88 GLU A C 1
ATOM 669 O O . GLU A 1 88 ? -1.114 7.297 -2.822 1.00 98.25 88 GLU A O 1
ATOM 674 N N . GLU A 1 89 ? -1.430 9.148 -4.041 1.00 98.56 89 GLU A N 1
ATOM 675 C CA . GLU A 1 89 ? -2.279 9.832 -3.062 1.00 98.56 89 GLU A CA 1
ATOM 676 C C . GLU A 1 89 ? -3.561 9.052 -2.749 1.00 98.56 89 GLU A C 1
ATOM 678 O O . GLU A 1 89 ? -4.060 9.080 -1.620 1.00 98.56 89 GLU A O 1
ATOM 683 N N . GLU A 1 90 ? -4.099 8.336 -3.731 1.00 98.75 90 GLU A N 1
ATOM 684 C CA . GLU A 1 90 ? -5.302 7.535 -3.551 1.00 98.75 90 GLU A CA 1
ATOM 685 C C . GLU A 1 90 ? -4.992 6.221 -2.829 1.00 98.75 90 GLU A C 1
ATOM 687 O O . GLU A 1 90 ? -5.738 5.827 -1.928 1.00 98.75 90 GLU A O 1
ATOM 692 N N . ILE A 1 91 ? -3.852 5.592 -3.129 1.00 98.81 91 ILE A N 1
ATOM 693 C CA . ILE A 1 91 ? -3.342 4.444 -2.365 1.00 98.81 91 ILE A CA 1
ATOM 694 C C . ILE A 1 91 ? -3.112 4.852 -0.906 1.00 98.81 91 ILE A C 1
ATOM 696 O O . ILE A 1 91 ? -3.539 4.141 0.012 1.00 98.81 91 ILE A O 1
ATOM 700 N N . TYR A 1 92 ? -2.508 6.021 -0.675 1.00 98.88 92 TYR A N 1
ATOM 701 C CA . TYR A 1 92 ? -2.353 6.603 0.656 1.00 98.88 92 TYR A CA 1
ATOM 702 C C . TYR A 1 92 ? -3.714 6.769 1.341 1.00 98.88 92 TYR A C 1
ATOM 704 O O . TYR A 1 92 ? -3.901 6.295 2.462 1.00 98.88 92 TYR A O 1
ATOM 712 N N . ARG A 1 93 ? -4.696 7.380 0.667 1.00 98.88 93 ARG A N 1
ATOM 713 C CA . ARG A 1 93 ? -6.034 7.626 1.226 1.00 98.88 93 ARG A CA 1
ATOM 714 C C . ARG A 1 93 ? -6.738 6.326 1.615 1.00 98.88 93 ARG A C 1
ATOM 716 O O . ARG A 1 93 ? -7.294 6.244 2.713 1.00 98.88 93 ARG A O 1
ATOM 723 N N . ILE A 1 94 ? -6.701 5.315 0.747 1.00 98.81 94 ILE A N 1
ATOM 724 C CA . ILE A 1 94 ? -7.289 3.993 1.002 1.00 98.81 94 ILE A CA 1
ATOM 725 C C . ILE A 1 94 ? -6.580 3.310 2.172 1.00 98.81 94 ILE A C 1
ATOM 727 O O . ILE A 1 94 ? -7.247 2.793 3.066 1.00 98.81 94 ILE A O 1
ATOM 731 N N . THR A 1 95 ? -5.250 3.352 2.219 1.00 98.88 95 THR A N 1
ATOM 732 C CA . THR A 1 95 ? -4.473 2.759 3.318 1.00 98.88 95 THR A CA 1
ATOM 733 C C . THR A 1 95 ? -4.743 3.478 4.642 1.00 98.88 95 THR A C 1
ATOM 735 O O . THR A 1 95 ? -4.886 2.839 5.686 1.00 98.88 95 THR A O 1
ATOM 738 N N . TYR A 1 96 ? -4.893 4.805 4.616 1.00 98.88 96 TYR A N 1
ATOM 739 C CA . TYR A 1 96 ? -5.162 5.609 5.803 1.00 98.88 96 TYR A CA 1
ATOM 740 C C . TYR A 1 96 ? -6.565 5.353 6.359 1.00 98.88 96 TYR A C 1
ATOM 742 O O . TYR A 1 96 ? -6.706 5.043 7.544 1.00 98.88 96 TYR A O 1
ATOM 750 N N . TYR A 1 97 ? -7.603 5.465 5.525 1.00 98.81 97 TYR A N 1
ATOM 751 C CA . TYR A 1 97 ? -9.003 5.464 5.972 1.00 98.81 97 TYR A CA 1
ATOM 752 C C . TYR A 1 97 ? -9.728 4.123 5.820 1.00 98.81 97 TYR A C 1
ATOM 754 O O . TYR A 1 97 ? -10.780 3.941 6.439 1.00 98.81 97 TYR A O 1
ATOM 762 N N . GLY A 1 98 ? -9.165 3.189 5.057 1.00 98.56 98 GLY A N 1
ATOM 763 C CA . GLY A 1 98 ? -9.804 1.935 4.673 1.00 98.56 98 GLY A CA 1
ATOM 764 C C . GLY A 1 98 ? -10.762 2.108 3.493 1.00 98.56 98 GLY A C 1
ATOM 765 O O . GLY A 1 98 ? -11.179 3.216 3.143 1.00 98.56 98 GLY A O 1
ATOM 766 N N . LYS A 1 99 ? -11.141 0.988 2.873 1.00 98.19 99 LYS A N 1
ATOM 767 C CA 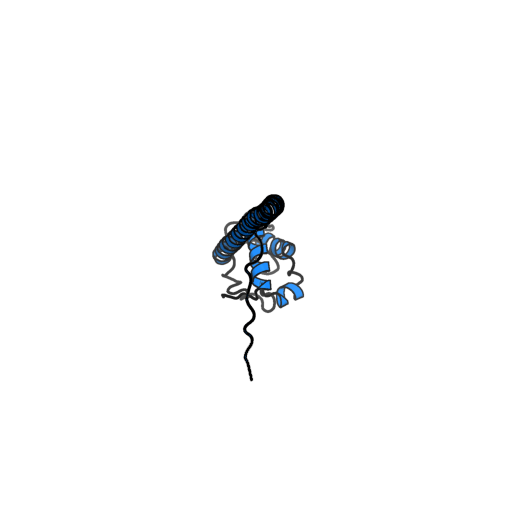. LYS A 1 99 ? -12.158 0.938 1.810 1.00 98.19 99 LYS A CA 1
ATOM 768 C C . LYS A 1 99 ? -12.847 -0.422 1.828 1.00 98.19 99 LYS A C 1
ATOM 770 O O . LYS A 1 99 ? -12.215 -1.463 1.652 1.00 98.19 99 LYS A O 1
ATOM 775 N N . GLY A 1 100 ? -14.166 -0.421 2.020 1.00 96.50 100 GLY A N 1
ATOM 776 C CA . GLY A 1 100 ? -14.954 -1.651 2.084 1.00 96.50 100 GLY A CA 1
ATOM 777 C C . GLY A 1 100 ? -14.493 -2.564 3.224 1.00 96.50 100 GLY A C 1
ATOM 778 O O . GLY A 1 100 ? -14.625 -2.207 4.389 1.00 96.50 100 GLY A O 1
ATOM 779 N N . ARG A 1 101 ? -13.969 -3.748 2.882 1.00 97.69 101 ARG A N 1
ATOM 780 C CA . ARG A 1 101 ? -13.475 -4.741 3.856 1.00 97.69 101 ARG A CA 1
ATOM 781 C C . ARG A 1 101 ? -12.018 -4.526 4.280 1.00 97.69 101 ARG A C 1
ATOM 783 O O . ARG A 1 101 ? -11.589 -5.154 5.242 1.00 97.69 101 ARG A O 1
ATOM 790 N N . MET A 1 102 ? -11.267 -3.668 3.586 1.00 98.50 102 MET A N 1
ATOM 791 C CA . MET A 1 102 ? -9.899 -3.329 3.975 1.00 98.50 102 MET A CA 1
ATOM 792 C C . MET A 1 102 ? -9.932 -2.311 5.125 1.00 98.50 102 MET A C 1
ATOM 794 O O . MET A 1 102 ? -10.509 -1.232 4.943 1.00 98.50 102 MET A O 1
ATOM 798 N N . PRO A 1 103 ? -9.325 -2.615 6.286 1.00 98.75 103 PRO A N 1
ATOM 799 C CA . PRO A 1 103 ? -9.282 -1.680 7.399 1.00 98.75 103 PRO A CA 1
ATOM 800 C C . PRO A 1 103 ? -8.346 -0.499 7.110 1.00 98.75 103 PRO A C 1
ATOM 802 O O . PRO A 1 103 ? -7.309 -0.667 6.476 1.00 98.75 103 PRO A O 1
ATOM 805 N N . GLY A 1 104 ? -8.673 0.685 7.629 1.00 98.81 104 GLY A N 1
ATOM 806 C CA . GLY A 1 104 ? -7.762 1.834 7.625 1.00 98.81 104 GLY A CA 1
ATOM 807 C C . GLY A 1 104 ? -6.694 1.760 8.720 1.00 98.81 104 GLY A C 1
ATOM 808 O O . GLY A 1 104 ? -6.980 1.346 9.849 1.00 98.81 104 GLY A O 1
ATOM 809 N N . PHE A 1 105 ? -5.474 2.192 8.409 1.00 98.81 105 PHE A N 1
ATOM 810 C CA . PHE A 1 105 ? -4.309 2.110 9.299 1.00 98.81 105 PHE A CA 1
ATOM 811 C C . PHE A 1 105 ? -3.907 3.444 9.932 1.00 98.81 105 PHE A C 1
ATOM 813 O O . PHE A 1 105 ? -3.193 3.432 10.933 1.00 98.81 105 PHE A O 1
ATOM 820 N N . GLY A 1 106 ? -4.398 4.577 9.424 1.00 98.69 106 GLY A N 1
ATOM 821 C CA . GLY A 1 106 ? -4.000 5.903 9.900 1.00 98.69 106 GLY A CA 1
ATOM 822 C C . GLY A 1 106 ? -4.445 6.201 11.328 1.00 98.69 106 GLY A C 1
ATOM 823 O O . GLY A 1 106 ? -5.510 5.749 11.763 1.00 98.69 106 GLY A O 1
ATOM 824 N N . GLU A 1 107 ? -3.658 6.994 12.053 1.00 98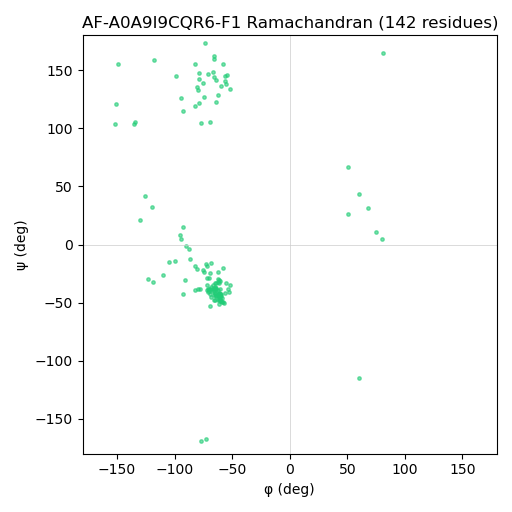.38 107 GLU A N 1
ATOM 825 C CA . GLU A 1 107 ? -3.924 7.370 13.450 1.00 98.38 107 GLU A CA 1
ATOM 826 C C . GLU A 1 107 ? -5.319 7.979 13.653 1.00 98.38 107 GLU A C 1
ATOM 828 O O . GLU A 1 107 ? -6.014 7.654 14.619 1.00 98.38 107 GLU A O 1
ATOM 833 N N . ASN A 1 108 ? -5.774 8.791 12.693 1.00 97.81 108 ASN A N 1
ATOM 834 C CA . ASN A 1 108 ? -7.073 9.461 12.749 1.00 97.81 108 ASN A CA 1
ATOM 835 C C . ASN A 1 108 ? -8.202 8.715 12.022 1.00 97.81 108 ASN A C 1
ATOM 837 O O . ASN A 1 108 ? -9.302 9.260 11.899 1.00 97.81 108 ASN A O 1
ATOM 841 N N . CYS A 1 109 ? -7.984 7.481 11.550 1.00 98.56 109 CYS A N 1
ATOM 842 C CA . CYS A 1 109 ? -9.064 6.702 10.941 1.00 98.56 109 CYS A CA 1
ATOM 843 C C . CYS A 1 109 ? -10.181 6.432 11.959 1.00 98.56 109 CYS A C 1
ATOM 845 O O . CYS A 1 109 ? -9.942 5.935 13.071 1.00 98.56 109 CYS A O 1
ATOM 847 N N . LYS A 1 110 ? -11.413 6.746 11.547 1.00 97.62 110 LYS A N 1
ATOM 848 C CA . LYS A 1 110 ? -12.656 6.615 12.314 1.00 97.62 110 LYS A CA 1
ATOM 849 C C . LYS A 1 110 ? -13.829 6.338 11.363 1.00 97.62 110 LYS A C 1
ATOM 851 O O . LYS A 1 110 ? -13.776 6.821 10.235 1.00 97.62 110 LYS A O 1
ATOM 856 N N . PRO A 1 111 ? -14.918 5.698 11.838 1.00 97.75 111 PRO A N 1
ATOM 857 C CA . PRO A 1 111 ? -15.118 5.070 13.155 1.00 97.75 111 PRO A CA 1
ATOM 858 C C . PRO A 1 111 ? -14.223 3.852 13.427 1.00 97.75 111 PRO A C 1
ATOM 860 O O . PRO A 1 111 ? -13.695 3.235 12.514 1.00 97.75 111 PRO A O 1
ATOM 863 N N . ARG A 1 112 ? -14.078 3.455 14.701 1.00 97.12 112 ARG A N 1
ATOM 864 C CA . ARG A 1 112 ? -13.146 2.387 15.126 1.00 97.12 112 ARG A CA 1
ATOM 865 C C . ARG A 1 112 ? -13.297 1.070 14.354 1.00 97.12 112 ARG A C 1
ATOM 867 O O . ARG A 1 112 ? -12.289 0.402 14.141 1.00 97.12 112 ARG A O 1
ATOM 874 N N . GLY A 1 113 ? -14.525 0.716 13.970 1.00 97.19 113 GLY A N 1
ATOM 875 C CA . GLY A 1 113 ? -14.846 -0.536 13.280 1.00 97.19 113 GLY A CA 1
ATOM 876 C C . GLY A 1 113 ? -14.386 -0.611 11.822 1.00 97.19 113 GLY A C 1
ATOM 877 O O . GLY A 1 113 ? -14.269 -1.713 11.305 1.00 97.19 113 GLY A O 1
ATOM 878 N N . GLN A 1 114 ? -14.085 0.520 11.172 1.00 98.19 114 GLN A N 1
ATOM 879 C CA . GLN A 1 114 ? -13.537 0.522 9.806 1.00 98.19 114 GLN A CA 1
ATOM 880 C C . GLN A 1 114 ? -12.003 0.484 9.783 1.00 98.19 114 GLN A C 1
ATOM 882 O O . GLN A 1 114 ? -11.389 0.504 8.721 1.00 98.19 114 GLN A O 1
ATOM 887 N N . CYS A 1 115 ? -11.369 0.488 10.953 1.00 98.69 115 CYS A N 1
ATOM 888 C CA . CYS A 1 115 ? -9.935 0.656 11.081 1.00 98.69 115 CYS A CA 1
ATOM 889 C C . CYS A 1 115 ? -9.278 -0.562 11.719 1.00 98.69 115 CYS A 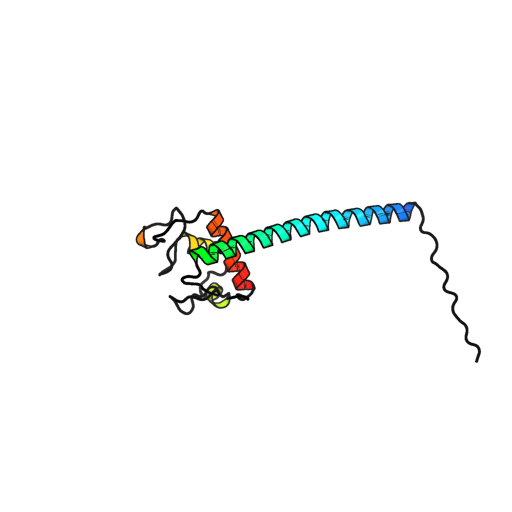C 1
ATOM 891 O O . CYS A 1 115 ? -9.920 -1.309 12.460 1.00 98.69 115 CYS A O 1
ATOM 893 N N . THR A 1 116 ? -7.976 -0.719 11.495 1.00 98.31 116 THR A N 1
ATOM 894 C CA . THR A 1 116 ? -7.214 -1.877 11.970 1.00 98.31 116 THR A CA 1
ATOM 895 C C . THR A 1 116 ? -7.346 -2.057 13.479 1.00 98.31 116 THR A C 1
ATOM 897 O O . THR A 1 116 ? -7.339 -1.089 14.248 1.00 98.31 116 THR A O 1
ATOM 900 N N . PHE A 1 117 ? -7.510 -3.301 13.930 1.00 96.88 117 PHE A N 1
ATOM 901 C CA . PHE A 1 117 ? -7.535 -3.618 15.358 1.00 96.88 117 PHE A CA 1
ATOM 902 C C . PHE A 1 117 ? -6.142 -3.554 15.998 1.00 96.88 117 PHE A C 1
ATOM 904 O O . PHE A 1 117 ? -6.056 -3.297 17.197 1.00 96.88 117 PHE A O 1
ATOM 911 N N . GLY A 1 118 ? -5.085 -3.718 15.196 1.00 95.12 118 GLY A N 1
ATOM 912 C CA . GLY A 1 118 ? -3.695 -3.592 15.627 1.00 95.12 118 GLY A CA 1
ATOM 913 C C . GLY A 1 118 ? -3.224 -2.140 15.798 1.00 95.12 118 GLY A C 1
ATOM 914 O O . GLY A 1 118 ? -4.040 -1.208 15.772 1.00 95.12 118 GLY A O 1
ATOM 915 N N . PRO A 1 119 ? -1.903 -1.943 15.979 1.00 96.50 119 PRO A N 1
ATOM 916 C CA . PRO A 1 119 ? -1.289 -0.621 16.008 1.00 96.50 119 PRO A CA 1
ATOM 917 C C . PRO A 1 119 ? -1.621 0.191 14.755 1.00 96.50 119 PRO A C 1
ATOM 919 O O . PRO A 1 119 ? -1.776 -0.358 13.662 1.00 96.50 119 PRO A O 1
ATOM 922 N N . ARG A 1 120 ? -1.748 1.507 14.931 1.00 98.12 120 ARG A N 1
ATOM 923 C CA . ARG A 1 120 ? -1.875 2.441 13.810 1.00 98.12 120 ARG A CA 1
ATOM 924 C C . ARG A 1 120 ? -0.494 2.768 13.261 1.00 98.12 120 ARG A C 1
ATOM 926 O O . ARG A 1 120 ? 0.490 2.649 13.985 1.00 98.12 120 ARG A O 1
ATOM 933 N N . LEU A 1 121 ? -0.460 3.167 11.998 1.00 98.44 121 LEU A N 1
ATOM 934 C CA . LEU A 1 121 ? 0.753 3.607 11.322 1.00 98.44 121 LEU A CA 1
ATOM 935 C C . LEU A 1 121 ? 0.815 5.133 11.306 1.00 98.44 121 LEU A C 1
ATOM 937 O O . LEU A 1 121 ? -0.223 5.799 11.185 1.00 98.44 121 LEU A O 1
ATOM 941 N N . GLN A 1 122 ? 2.031 5.657 11.417 1.00 98.31 122 GLN A N 1
ATOM 942 C CA . GLN A 1 122 ? 2.321 7.073 11.232 1.00 98.31 122 GLN A CA 1
ATOM 943 C C . GLN A 1 122 ? 2.067 7.484 9.780 1.00 98.31 122 GLN A C 1
ATOM 945 O O . GLN A 1 122 ? 2.043 6.666 8.856 1.00 98.31 122 GLN A O 1
ATOM 950 N N . GLU A 1 123 ? 1.888 8.778 9.561 1.00 98.19 123 GLU A N 1
ATOM 951 C CA . GLU A 1 123 ? 1.588 9.310 8.238 1.00 98.19 123 GLU A CA 1
ATOM 952 C C . GLU A 1 123 ? 2.723 9.044 7.231 1.00 98.19 123 GLU A C 1
ATOM 954 O O . GLU A 1 123 ? 2.471 8.651 6.088 1.00 98.19 123 GLU A O 1
ATOM 959 N N . GLU A 1 124 ? 3.973 9.166 7.674 1.00 97.44 124 GLU A N 1
ATOM 960 C CA . GLU A 1 124 ? 5.168 8.879 6.879 1.00 97.44 124 GLU A CA 1
ATOM 961 C C . GLU A 1 124 ? 5.269 7.395 6.503 1.00 97.44 124 GLU A C 1
ATOM 963 O O . GLU A 1 124 ? 5.654 7.068 5.382 1.00 97.44 124 GLU A O 1
ATOM 968 N N . GLU A 1 125 ? 4.873 6.490 7.402 1.00 98.38 125 GLU A N 1
ATOM 969 C CA . GLU A 1 125 ? 4.832 5.047 7.141 1.00 98.38 125 GLU A CA 1
ATOM 970 C C . GLU A 1 125 ? 3.792 4.705 6.066 1.00 98.38 125 GLU A C 1
ATOM 972 O O . GLU A 1 125 ? 4.051 3.897 5.173 1.00 98.38 125 GLU A O 1
ATOM 977 N N . ILE A 1 126 ? 2.626 5.357 6.099 1.00 98.75 126 ILE A N 1
ATOM 978 C CA . ILE A 1 126 ? 1.568 5.148 5.100 1.00 98.75 126 ILE A CA 1
ATOM 979 C C . ILE A 1 126 ? 1.971 5.733 3.743 1.00 98.75 126 ILE A C 1
ATOM 981 O O . ILE A 1 126 ? 1.701 5.110 2.715 1.00 98.75 126 ILE A O 1
ATOM 985 N N . ARG A 1 127 ? 2.649 6.887 3.711 1.00 98.44 127 ARG A N 1
ATOM 986 C CA . ARG A 1 127 ? 3.228 7.426 2.466 1.00 98.44 127 ARG A CA 1
ATOM 987 C C . ARG A 1 127 ? 4.260 6.477 1.875 1.00 98.44 127 ARG A C 1
ATOM 989 O O . ARG A 1 127 ? 4.221 6.196 0.681 1.00 98.44 127 ARG A O 1
ATOM 996 N N . LEU A 1 128 ? 5.133 5.932 2.718 1.00 98.19 128 LEU A N 1
ATOM 997 C CA . LEU A 1 128 ? 6.131 4.960 2.293 1.00 98.19 128 LEU A CA 1
ATOM 998 C C . LEU A 1 128 ? 5.482 3.700 1.696 1.00 98.19 128 LEU A C 1
ATOM 1000 O O . LEU A 1 128 ? 5.922 3.226 0.650 1.00 98.19 128 LEU A O 1
ATOM 1004 N N . LEU A 1 129 ? 4.411 3.191 2.316 1.00 98.56 129 LEU A N 1
ATOM 1005 C CA . LEU A 1 129 ? 3.619 2.080 1.776 1.00 98.56 129 LEU A CA 1
ATOM 1006 C C . LEU A 1 129 ? 2.961 2.430 0.440 1.00 98.56 129 LEU A C 1
ATOM 1008 O O . LEU A 1 129 ? 3.010 1.621 -0.483 1.00 98.56 129 LEU A O 1
ATOM 1012 N N . ALA A 1 130 ? 2.363 3.616 0.319 1.00 98.62 130 ALA A N 1
ATOM 1013 C CA . ALA A 1 130 ? 1.705 4.042 -0.911 1.00 98.62 130 ALA A CA 1
ATOM 1014 C C . ALA A 1 130 ? 2.690 4.114 -2.085 1.00 98.62 130 ALA A C 1
ATOM 1016 O O . ALA A 1 130 ? 2.440 3.523 -3.139 1.00 98.62 130 ALA A O 1
ATOM 1017 N N . LYS A 1 131 ? 3.849 4.740 -1.858 1.00 97.94 131 LYS A N 1
ATOM 1018 C CA . LYS A 1 131 ? 4.954 4.788 -2.819 1.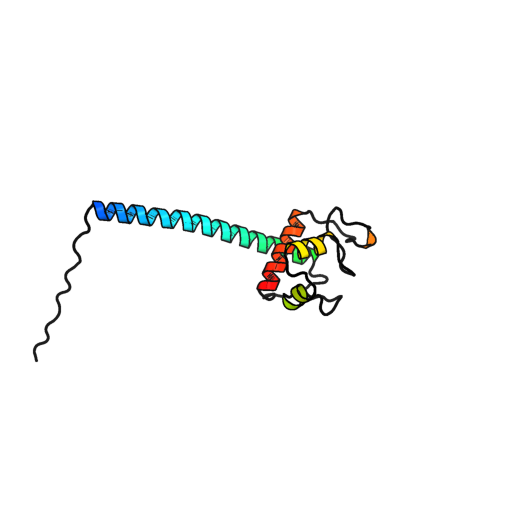00 97.94 131 LYS A CA 1
ATOM 1019 C C . LYS A 1 131 ? 5.450 3.388 -3.184 1.00 97.94 131 LYS A C 1
ATOM 1021 O O . LYS A 1 131 ? 5.613 3.078 -4.363 1.00 97.94 131 LYS A O 1
ATOM 1026 N N . PHE A 1 132 ? 5.650 2.517 -2.190 1.00 98.06 132 PHE A N 1
ATOM 1027 C CA . PHE A 1 132 ? 6.065 1.131 -2.419 1.00 98.06 132 PHE A CA 1
ATOM 1028 C C . PHE A 1 132 ? 5.059 0.375 -3.298 1.00 98.06 132 PHE A C 1
ATOM 1030 O O . PHE A 1 132 ? 5.454 -0.209 -4.305 1.00 98.06 132 PHE A O 1
ATOM 1037 N N . VAL A 1 133 ? 3.764 0.430 -2.975 1.00 98.19 133 VAL A N 1
ATOM 1038 C CA . VAL A 1 133 ? 2.709 -0.221 -3.769 1.00 98.19 133 VAL A CA 1
ATOM 1039 C C . VAL A 1 133 ? 2.686 0.321 -5.194 1.00 98.19 133 VAL A C 1
ATOM 1041 O O . VAL A 1 133 ? 2.610 -0.474 -6.129 1.00 98.19 133 VAL A O 1
ATOM 1044 N N . LYS A 1 134 ? 2.813 1.642 -5.383 1.00 98.12 134 LYS A N 1
ATOM 1045 C CA . LYS A 1 134 ? 2.847 2.244 -6.721 1.00 98.12 134 LYS A CA 1
ATOM 1046 C C . LYS A 1 134 ? 4.021 1.726 -7.553 1.00 98.12 134 LYS A C 1
ATOM 1048 O O . LYS A 1 134 ? 3.818 1.276 -8.679 1.00 98.12 134 LYS A O 1
ATOM 1053 N N . ILE A 1 135 ? 5.227 1.722 -6.983 1.00 96.44 135 ILE A N 1
ATOM 1054 C CA . ILE A 1 135 ? 6.436 1.206 -7.643 1.00 96.44 135 ILE A CA 1
ATOM 1055 C C . ILE A 1 135 ? 6.277 -0.279 -7.992 1.00 96.44 135 ILE A C 1
ATOM 1057 O O . ILE A 1 135 ? 6.659 -0.706 -9.082 1.00 96.44 135 ILE A O 1
ATOM 1061 N N . GLN A 1 136 ? 5.724 -1.079 -7.081 1.00 97.50 136 GLN A N 1
ATOM 1062 C CA . GLN A 1 136 ? 5.548 -2.513 -7.302 1.00 97.50 136 GLN A CA 1
ATOM 1063 C C . GLN A 1 136 ? 4.478 -2.812 -8.354 1.00 97.50 136 GLN A C 1
ATOM 1065 O O . GLN A 1 136 ? 4.694 -3.695 -9.184 1.00 97.50 136 GLN A O 1
ATOM 1070 N N . ALA A 1 137 ? 3.381 -2.052 -8.377 1.00 97.75 137 ALA A N 1
ATOM 1071 C CA . ALA A 1 137 ? 2.367 -2.136 -9.421 1.00 97.75 137 ALA A CA 1
ATOM 1072 C C . ALA A 1 137 ? 2.976 -1.842 -10.802 1.00 97.75 137 ALA A C 1
ATOM 1074 O O . ALA A 1 137 ? 2.838 -2.659 -11.713 1.00 97.75 137 ALA A O 1
ATOM 1075 N N . ASP A 1 138 ? 3.751 -0.757 -10.925 1.00 96.31 138 ASP A N 1
ATOM 1076 C CA . ASP A 1 138 ? 4.430 -0.370 -12.173 1.00 96.31 138 ASP A CA 1
ATOM 1077 C C . ASP A 1 138 ? 5.438 -1.420 -12.658 1.00 96.31 138 ASP A C 1
ATOM 1079 O O . ASP A 1 138 ? 5.652 -1.586 -13.860 1.00 96.31 138 ASP A O 1
ATOM 1083 N N . ARG A 1 139 ? 6.052 -2.155 -11.725 1.00 95.75 139 ARG A N 1
ATOM 1084 C CA . ARG A 1 139 ? 6.981 -3.259 -12.013 1.00 95.75 139 ARG A CA 1
ATOM 1085 C C . ARG A 1 139 ? 6.285 -4.608 -12.200 1.00 95.75 139 ARG A C 1
ATOM 1087 O O . ARG A 1 139 ? 6.964 -5.592 -12.489 1.00 95.75 139 ARG A O 1
ATOM 1094 N N . GLY A 1 140 ? 4.967 -4.673 -12.020 1.00 96.50 140 GLY A N 1
ATOM 1095 C CA . GLY A 1 140 ? 4.189 -5.903 -12.133 1.00 96.50 140 GLY A CA 1
ATOM 1096 C C . GLY A 1 140 ? 4.480 -6.935 -11.041 1.00 96.50 140 GLY A C 1
ATOM 1097 O O . GLY A 1 140 ? 4.384 -8.125 -11.319 1.00 96.50 140 GLY A O 1
ATOM 1098 N N . TRP A 1 141 ? 4.841 -6.497 -9.829 1.00 96.12 141 TRP A N 1
ATOM 1099 C CA . TRP A 1 141 ? 5.125 -7.360 -8.669 1.00 96.12 141 TRP A CA 1
ATOM 1100 C C . TRP A 1 141 ? 6.126 -8.499 -8.974 1.00 96.12 141 TRP A C 1
ATOM 1102 O O . TRP A 1 141 ? 5.770 -9.675 -8.941 1.00 96.12 141 TRP A O 1
ATOM 1112 N N . PRO A 1 142 ? 7.405 -8.178 -9.263 1.00 87.38 142 PRO A N 1
ATOM 1113 C CA . PRO A 1 142 ? 8.375 -9.137 -9.805 1.00 87.38 142 PRO A CA 1
ATOM 1114 C C . PRO A 1 142 ? 8.808 -10.254 -8.840 1.00 87.38 142 PRO A C 1
ATOM 1116 O O . PRO A 1 142 ? 9.376 -11.241 -9.295 1.00 87.38 142 PRO A O 1
ATOM 1119 N N . ASN A 1 143 ? 8.550 -10.112 -7.536 1.00 71.44 143 ASN A N 1
ATOM 1120 C CA . ASN A 1 143 ? 8.828 -11.125 -6.518 1.00 71.44 143 ASN A CA 1
ATOM 1121 C C . ASN A 1 143 ? 7.603 -11.231 -5.592 1.00 71.44 143 ASN A C 1
ATOM 1123 O O . ASN A 1 143 ? 7.402 -10.302 -4.801 1.00 71.44 143 ASN A O 1
ATOM 1127 N N . PRO A 1 144 ? 6.774 -12.280 -5.727 1.00 53.78 144 PRO A N 1
ATOM 1128 C CA . PRO A 1 144 ? 5.706 -12.571 -4.783 1.00 53.78 144 PRO A CA 1
ATOM 1129 C C . PRO A 1 144 ? 6.244 -13.097 -3.452 1.00 53.78 144 PRO A C 1
ATOM 1131 O O . PRO A 1 144 ? 7.244 -13.855 -3.464 1.00 53.78 144 PRO A O 1
#

Mean predicted aligned error: 11.3 Å

Radius of gyration: 26.87 Å; Cα contacts (8 Å, |Δi|>4): 143; chains: 1; bounding box: 69×40×74 Å

InterPro domains:
  IPR009056 Cytochrome c-like domain [PF13442] (46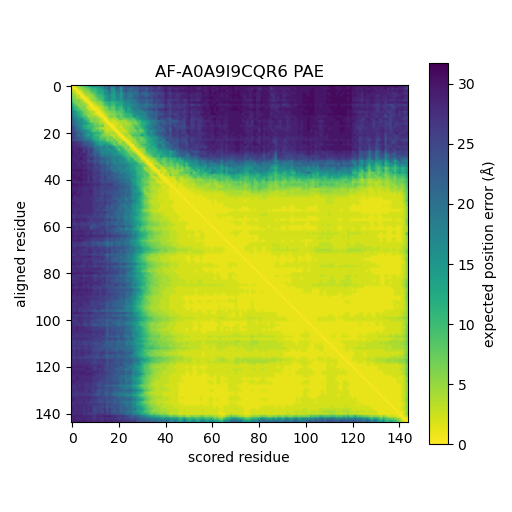-111)
  IPR009056 Cytochrome c-like domain [PS51007] (45-137)
  IPR023655 Cytochrome c6 [PTHR34688] (39-143)
  IPR036909 Cytochrome c-like domain superfamily [G3DSA:1.10.760.10] (43-144)
  IPR036909 Cytochrome c-like domain superfamily [SSF46626] (38-143)

Sequence (144 aa):
LRLTHPTNHPPAPKSQKQRRELRHRGIRDEEDATSLRCLVLAETTEIERGGALFNQACIGCHDGGGNIIQPGATLFSSDLERNGADAEEEIYRITYYGKGRMPGFGENCKPRGQCTFGPRLQEEEIRLLAKFVKIQADRGWPNP

Secondary structure (DSSP, 8-state):
--------PPPPPPPHHHHHHHHHHHHHHHHHHHHHHHHHHHHHHHHHHHHHHHHHHTHHHHGGG--SSSTT--SSHHHHHHTT--SHHHHHHHHHHEETTEEB-BTT--SGGGB-SSPPBPHHHHHHHHHHHHHHHHTT-S--

Organism: Cucumis melo (NCBI:txid3656)

=== Feature glossary ===
The record interleaves many kinds of information about one protein. Here is each kind framed as the question it answers.

Q: What does the local fold look like, residue by residue?
A: A 3Di character summarizes, for each residue, the relative orientation of the Cα frame of its nearest spatial neighbor. Because it encodes fold topology rather than chemistry, 3Di alignments detect remote structural similarity that sequence alignment misses.

Q: Which residues are in helices, strands, or loops?
A: Secondary structure is the local, repeating backbone conformation. DSSP classifies it into eight states by reading the hydrogen-bond network: three helix types (H, G, I), two β types (E, B), two non-regular types (T, S), and unstructured coil (-).

Q: How big and how compact is the whole molecule?
A: Three whole-structure scalars: the radius of gyration (RMS distance of Cα from centroid, in Å), the count of Cα–Cα contacts (pairs closer than 8 Å and separated by more than four residues in sequence — i.e. tertiary, not local, contacts), and the bounding-box dimensions. Together they distinguish compact globular folds from extended fibres or disordered chains.

Q: How confident is the AlphaFold model at each residue?
A: For AlphaFold models, the B-factor field carries pLDDT — the model's own estimate of local accuracy on a 0–100 scale. Regions with pLDDT<50 should be treated as essentially unmodeled; they often correspond to intrinsically disordered segments.

Q: What family and function is it annotated with?
A: Functional annotations link the protein to curated databases. InterPro entries identify conserved domains and families by matching the sequence against member-database signatures (Pfam, PROSITE, CDD, …). Gene Ontology (GO) terms describe molecular function, biological process, and cellular component in a controlled vocabulary. CATH places the structure in a hierarchical fold classification (Class/Architecture/Topology/Homologous-superfamily). The organism is the source species.

Q: What known structures does this most resemble?
A: Nearest PDB neighbors are the top structural matches found by Foldseek when searching this structure against the entire Protein Data Bank. Each hit reports a TM-score (0 to 1; >0.5 almost always implies the same fold) and an E-value. These are *structural* homologs — they may share no detectable sequence similarity.

Q: Which residues are buried vs exposed?
A: Solvent-accessible surface area (SASA) is the area in Å² traced out by the centre of a 1.4 Å probe sphere (a water molecule) rolled over the protein's van der Waals surface (Shrake–Rupley / Lee–Richards construction). Buried residues have near-zero SASA; fully exposed residues can exceed 200 Å². The total SASA scales roughly with the number of surface residues.

Q: What are the backbone torsion angles?
A: φ (phi) and ψ (psi) are the two rotatable backbone dihedrals per residue: φ is the C(i-1)–N–Cα–C torsion, ψ is the N–Cα–C–N(i+1) torsion, both in degrees on (−180°, 180°]. α-helical residues cluster near (−60°, −45°); β-strand residues near (−120°, +130°). A Ramachandran plot is simply a scatter of (φ, ψ) for every residue.

Q: Are the domains correctly placed relative to each other?
A: Predicted aligned error is AlphaFold's pairwise confidence. Unlike pLDDT (per-residue), PAE is per-residue-pair and captures whether two parts of the structure are correctly placed relative to each other. Units are ångströms of expected positional error.

Q: What if only a Cα trace is available?
A: P-SEA three-state annotation labels each residue as helix, strand, or coil based purely on the geometry of the Cα trace. It serves as a fallback when the full backbone (and thus DSSP) is unavailable.

Q: What is the amino-acid chain?
A: This is the polypeptide sequence — one letter per residue, N-terminus first. Length ranges from a few dozen residues for small domains to over a thousand for large multi-domain proteins.

Q: What do the rendered images show?
A: The six renders are orthographic views along the three Cartesian axes in both directions. Representation (cartoon, sticks, or surface) and color scheme (sequence-rainbow or by-chain) vary across proteins so the training set covers all the common visualization conventions.

Q: What do the diagnostic plots show?
A: Plot images: a contact map (which residues are close in 3D, as an N×N binary image), a Ramachandran scatter (backbone torsion angles, revealing secondary-structure composition at a glance), and — for AlphaFold structures — a PAE heatmap (pairwise prediction confidence).

Q: How mobile is each atom in the crystal?
A: B-factor (Debye–Waller factor) reflects atomic displacement in the crystal lattice. It is an experimental observable (units Å²), not a prediction; low values mean the atom is pinned down, high values mean it moves or is heterogeneous across the crystal.

Q: Where is each backbone atom in 3D?
A: The mmCIF table is the protein's shape written out atom by atom. For each backbone N, Cα, C, and carbonyl O, it records an (x, y, z) coordinate triple in Å plus the residue type, chain letter, and residue number.